Protein AF-A0A951H4P3-F1 (afdb_monomer_lite)

pLDDT: mean 78.56, std 19.92, range [31.28, 95.31]

Foldseek 3Di:
DCQLVVQVVCVVCVPQDADEAEAEDQDDPVNVVVVCVVNVHDHHYDYPNPCPVVVVVVAEPPKDWDADPVRATPDIDGDDDPVCSVVVSVSVVVVSPPDDDDDRDPDDDDPPPPPDDDDDDDDDD

Secondary structure (DSSP, 8-state):
--HHHHHHHHHHHTTT----EEE-TT--HHHHHHHHHHHT--S-EEE-TTSHHHHHHT--SSEEEEE-TTS-EEEEEES--TTTHHHHHHHHHHHHS--S-PPPPPPPS-------PPP------

Radius of gyration: 17.95 Å; chains: 1; bounding box: 38×66×29 Å

Structure (mmCIF, N/CA/C/O backbone):
data_AF-A0A951H4P3-F1
#
_entry.id   AF-A0A951H4P3-F1
#
loop_
_atom_site.group_PDB
_atom_site.id
_atom_site.type_symbol
_atom_site.label_atom_id
_atom_site.label_alt_id
_atom_site.label_comp_id
_atom_site.label_asym_id
_atom_site.label_entity_id
_atom_site.label_seq_id
_atom_site.pdbx_PDB_ins_code
_atom_site.Cartn_x
_atom_site.Cartn_y
_atom_site.Cartn_z
_atom_site.occupancy
_atom_site.B_iso_or_equiv
_atom_site.auth_seq_id
_atom_site.auth_comp_id
_atom_site.auth_asym_id
_atom_site.auth_atom_id
_atom_site.pdbx_PDB_model_num
ATOM 1 N N . MET A 1 1 ? 2.544 9.403 -9.568 1.00 81.25 1 MET A N 1
ATOM 2 C CA . MET A 1 1 ? 3.002 8.197 -8.846 1.00 81.25 1 MET A CA 1
ATOM 3 C C . MET A 1 1 ? 2.480 8.233 -7.416 1.00 81.25 1 MET A C 1
ATOM 5 O O . MET A 1 1 ? 2.547 9.291 -6.800 1.00 81.25 1 MET A O 1
ATOM 9 N N . GLU A 1 2 ? 1.976 7.112 -6.900 1.00 86.94 2 GLU A N 1
ATOM 10 C CA . GLU A 1 2 ? 1.307 7.026 -5.587 1.00 86.94 2 GLU A CA 1
ATOM 11 C C . GLU A 1 2 ? 2.243 6.799 -4.393 1.00 86.94 2 GLU A C 1
ATOM 13 O O . GLU A 1 2 ? 1.968 7.221 -3.272 1.00 86.94 2 GLU A O 1
ATOM 18 N N . SER A 1 3 ? 3.384 6.157 -4.623 1.00 86.12 3 SER A N 1
ATOM 19 C CA . SER A 1 3 ? 4.227 5.570 -3.577 1.00 86.12 3 SER A CA 1
ATOM 20 C C . SER A 1 3 ? 4.711 6.558 -2.499 1.00 86.12 3 SER A C 1
ATOM 22 O O . SER A 1 3 ? 4.699 6.183 -1.323 1.00 86.12 3 SER A O 1
ATOM 24 N N . PRO A 1 4 ? 5.062 7.827 -2.811 1.00 88.00 4 PRO A N 1
ATOM 25 C CA . PRO A 1 4 ? 5.394 8.827 -1.788 1.00 88.00 4 PRO A CA 1
ATOM 26 C C . PRO A 1 4 ? 4.221 9.182 -0.862 1.00 88.00 4 PRO A C 1
ATOM 28 O O . PRO A 1 4 ? 4.423 9.536 0.299 1.00 88.00 4 PRO A O 1
ATOM 31 N N . TYR A 1 5 ? 2.987 9.093 -1.355 1.00 89.31 5 TYR A N 1
ATOM 32 C CA . TYR A 1 5 ? 1.785 9.363 -0.572 1.00 89.31 5 TYR A CA 1
ATOM 33 C C . TYR A 1 5 ? 1.474 8.199 0.373 1.00 89.31 5 TYR A C 1
ATOM 35 O O . TYR A 1 5 ? 1.213 8.414 1.557 1.00 89.31 5 TYR A O 1
ATOM 43 N N . ILE A 1 6 ? 1.620 6.965 -0.118 1.00 88.06 6 ILE A N 1
ATOM 44 C CA . ILE A 1 6 ? 1.524 5.745 0.697 1.00 88.06 6 ILE A CA 1
ATOM 45 C C . ILE A 1 6 ? 2.586 5.752 1.805 1.00 88.06 6 ILE A C 1
ATOM 47 O O . ILE A 1 6 ? 2.289 5.446 2.958 1.00 88.06 6 ILE A O 1
ATOM 51 N N . GLN A 1 7 ? 3.809 6.190 1.496 1.00 90.00 7 GLN A N 1
ATOM 52 C CA . GLN A 1 7 ? 4.885 6.334 2.477 1.00 90.00 7 GLN A CA 1
ATOM 53 C C . GLN A 1 7 ? 4.525 7.304 3.615 1.00 90.00 7 GLN A C 1
ATOM 55 O O . GLN A 1 7 ? 4.807 7.012 4.780 1.00 90.00 7 GLN A O 1
ATOM 60 N N . LYS A 1 8 ? 3.868 8.431 3.306 1.00 87.69 8 LYS A N 1
ATOM 61 C CA . LYS A 1 8 ? 3.368 9.366 4.329 1.00 87.69 8 LYS A CA 1
ATOM 62 C C . LYS A 1 8 ? 2.314 8.705 5.218 1.00 87.69 8 LYS A C 1
ATOM 64 O O . LYS A 1 8 ? 2.413 8.796 6.440 1.00 87.69 8 LYS A O 1
ATOM 69 N N . VAL A 1 9 ? 1.358 7.987 4.624 1.00 86.25 9 VAL A N 1
ATOM 70 C CA . VAL A 1 9 ? 0.326 7.251 5.377 1.00 86.25 9 VAL A CA 1
ATOM 71 C C . VAL A 1 9 ? 0.953 6.197 6.281 1.00 86.25 9 VAL A C 1
ATOM 73 O O . VAL A 1 9 ? 0.597 6.125 7.456 1.00 86.25 9 VAL A O 1
ATOM 76 N N . TYR A 1 10 ? 1.922 5.428 5.779 1.00 87.88 10 TYR A N 1
ATOM 77 C CA . TYR A 1 10 ? 2.652 4.440 6.570 1.00 87.88 10 TYR A CA 1
ATOM 78 C C . TYR A 1 10 ? 3.320 5.078 7.791 1.00 87.88 10 TYR A C 1
ATOM 80 O O . TYR A 1 10 ? 3.138 4.602 8.908 1.00 87.88 10 TYR A O 1
ATOM 88 N N . GLN A 1 11 ? 4.032 6.194 7.604 1.00 87.88 11 GLN A N 1
ATOM 89 C CA . GLN A 1 11 ? 4.691 6.917 8.697 1.00 87.88 11 GLN A CA 1
ATOM 90 C C . GLN A 1 11 ? 3.702 7.438 9.745 1.00 87.88 11 GLN A C 1
ATOM 92 O O . GLN A 1 11 ? 3.966 7.319 10.939 1.00 87.88 11 GLN A O 1
ATOM 97 N N . GLN A 1 12 ? 2.558 7.968 9.312 1.00 85.12 12 GLN A N 1
ATOM 98 C CA . GLN A 1 12 ? 1.513 8.490 10.199 1.00 85.12 12 GLN A CA 1
ATOM 99 C C . GLN A 1 12 ? 0.732 7.382 10.921 1.00 85.12 12 GLN A C 1
ATOM 101 O O . GLN A 1 12 ? 0.160 7.615 11.985 1.00 85.12 12 GLN A O 1
ATOM 106 N N . SER A 1 13 ? 0.715 6.173 10.355 1.00 80.94 13 SER A N 1
ATOM 107 C CA . SER A 1 13 ? -0.121 5.062 10.821 1.00 80.94 13 SER A CA 1
ATOM 108 C C . SER A 1 13 ? 0.649 3.975 11.566 1.00 80.94 13 SER A C 1
ATOM 110 O O . SER A 1 13 ? 0.019 3.004 11.981 1.00 80.94 13 SER A O 1
ATOM 112 N N . LYS A 1 14 ? 1.968 4.129 11.785 1.00 73.38 14 LYS A N 1
ATOM 113 C CA . LYS A 1 14 ? 2.856 3.088 12.352 1.00 73.38 14 LYS A CA 1
ATOM 114 C C . LYS A 1 14 ? 2.334 2.410 13.625 1.00 73.38 14 LYS A C 1
ATOM 116 O O . LYS A 1 14 ? 2.593 1.232 13.826 1.00 73.38 14 LYS A O 1
ATOM 121 N N . ASN A 1 15 ? 1.568 3.124 14.451 1.00 78.44 15 ASN A N 1
ATOM 122 C CA . ASN A 1 15 ? 1.029 2.605 15.716 1.00 78.44 15 ASN A CA 1
ATOM 123 C C . ASN A 1 15 ? -0.465 2.232 15.646 1.00 78.44 15 ASN A C 1
ATOM 125 O O . ASN A 1 15 ? -1.068 1.888 16.660 1.00 78.44 15 ASN A O 1
ATOM 129 N N . ARG A 1 16 ? -1.095 2.353 14.471 1.00 79.50 16 ARG A N 1
ATOM 130 C CA . ARG A 1 16 ? -2.546 2.197 14.272 1.00 79.50 16 ARG A CA 1
ATOM 131 C C . ARG A 1 16 ? -2.911 1.114 13.262 1.00 79.50 16 ARG A C 1
ATOM 133 O O . ARG A 1 16 ? -3.927 0.449 13.457 1.00 79.50 16 ARG A O 1
ATOM 140 N N . ALA A 1 17 ? -2.102 0.922 12.223 1.00 82.62 17 ALA A N 1
ATOM 141 C CA . ALA A 1 17 ? -2.305 -0.114 11.218 1.00 82.62 17 ALA A CA 1
ATOM 142 C C . ALA A 1 17 ? -0.979 -0.605 10.632 1.00 82.62 17 ALA A C 1
ATOM 144 O O . ALA A 1 17 ? -0.006 0.144 10.549 1.00 82.62 17 ALA A O 1
ATOM 145 N N . GLY A 1 18 ? -0.974 -1.861 10.187 1.00 88.44 18 GLY A N 1
ATOM 146 C CA . GLY A 1 18 ? 0.071 -2.376 9.309 1.00 88.44 18 GLY A CA 1
ATOM 147 C C . GLY A 1 18 ? -0.156 -1.921 7.867 1.00 88.44 18 GLY A C 1
ATOM 148 O O . GLY A 1 18 ? -1.294 -1.704 7.454 1.00 88.44 18 GLY A O 1
ATOM 149 N N . LEU A 1 19 ? 0.929 -1.803 7.105 1.00 91.38 19 LEU A N 1
ATOM 150 C CA . LEU A 1 19 ? 0.896 -1.581 5.663 1.00 91.38 19 LEU A CA 1
ATOM 151 C C . LEU A 1 19 ? 1.800 -2.608 4.992 1.00 91.38 19 LEU A C 1
ATOM 153 O O . LEU A 1 19 ? 2.904 -2.844 5.476 1.00 91.38 19 LEU A O 1
ATOM 157 N N . LEU A 1 20 ? 1.331 -3.197 3.895 1.00 93.12 20 LEU A N 1
ATOM 158 C CA . LEU A 1 20 ? 2.083 -4.134 3.070 1.00 93.12 20 LEU A CA 1
ATOM 159 C C . LEU A 1 20 ? 1.825 -3.789 1.603 1.00 93.12 20 LEU A C 1
ATOM 161 O O . LEU A 1 20 ? 0.678 -3.820 1.163 1.00 93.12 20 LEU A O 1
ATOM 165 N N . GLY A 1 21 ? 2.879 -3.451 0.864 1.00 93.69 21 GLY A N 1
ATOM 166 C CA . GLY A 1 21 ? 2.808 -3.361 -0.591 1.00 93.69 21 GLY A CA 1
ATOM 167 C C . GLY A 1 21 ? 2.802 -4.761 -1.201 1.00 93.69 21 GLY A C 1
ATOM 168 O O . GLY A 1 21 ? 3.537 -5.630 -0.732 1.00 93.69 21 GLY A O 1
ATOM 169 N N . ILE A 1 22 ? 1.997 -4.979 -2.237 1.00 94.50 22 ILE A N 1
ATOM 170 C CA . ILE A 1 22 ? 2.018 -6.211 -3.028 1.00 94.50 22 ILE A CA 1
ATOM 171 C C . ILE A 1 22 ? 2.540 -5.851 -4.414 1.00 94.50 22 ILE A C 1
ATOM 173 O O . ILE A 1 22 ? 1.894 -5.104 -5.144 1.00 94.50 22 ILE A O 1
ATOM 177 N N . ALA A 1 23 ? 3.726 -6.350 -4.734 1.00 93.88 23 ALA A N 1
ATOM 178 C CA . ALA A 1 23 ? 4.305 -6.272 -6.063 1.00 93.88 23 ALA A CA 1
ATOM 179 C C . ALA A 1 23 ? 3.728 -7.394 -6.931 1.00 93.88 23 ALA A C 1
ATOM 181 O O . ALA A 1 23 ? 3.577 -8.522 -6.456 1.00 93.88 23 ALA A O 1
ATOM 182 N N . VAL A 1 24 ? 3.384 -7.070 -8.171 1.00 92.19 24 VAL A N 1
ATOM 183 C CA . VAL A 1 24 ? 2.638 -7.923 -9.111 1.00 92.19 24 VAL A CA 1
ATOM 184 C C . VAL A 1 24 ? 3.298 -7.838 -10.490 1.00 92.19 24 VAL A C 1
ATOM 186 O O . VAL A 1 24 ? 4.275 -7.113 -10.658 1.00 92.19 24 VAL A O 1
ATOM 189 N N . ASN A 1 25 ? 2.774 -8.544 -11.489 1.00 88.12 25 ASN A N 1
ATOM 190 C CA . ASN A 1 25 ? 3.221 -8.484 -12.886 1.00 88.12 25 ASN A CA 1
ATOM 191 C C . ASN A 1 25 ? 4.700 -8.867 -13.088 1.00 88.12 25 ASN A C 1
ATOM 193 O O . ASN A 1 25 ? 5.377 -8.337 -13.968 1.00 88.12 25 ASN A O 1
ATOM 197 N N . GLY A 1 26 ? 5.204 -9.804 -12.281 1.00 86.25 26 GLY A N 1
ATOM 198 C CA . GLY A 1 26 ? 6.561 -10.339 -12.425 1.00 86.25 26 GLY A CA 1
ATOM 199 C C . GLY A 1 26 ? 7.687 -9.463 -11.864 1.00 86.25 26 GLY A C 1
ATOM 200 O O . GLY A 1 26 ? 8.847 -9.743 -12.162 1.00 86.25 26 GLY A O 1
ATOM 201 N N . ASP A 1 27 ? 7.372 -8.454 -11.043 1.00 89.12 27 ASP A N 1
ATOM 202 C CA . ASP A 1 27 ? 8.372 -7.639 -10.338 1.00 89.12 27 ASP A CA 1
ATOM 203 C C . ASP A 1 27 ? 9.400 -8.511 -9.593 1.00 89.12 27 ASP A C 1
ATOM 205 O O . ASP A 1 27 ? 9.054 -9.397 -8.800 1.00 89.12 27 ASP A O 1
ATOM 209 N N . THR A 1 28 ? 10.690 -8.235 -9.804 1.00 92.31 28 THR A N 1
ATOM 210 C CA . THR A 1 28 ? 11.773 -8.959 -9.133 1.00 92.31 28 THR A CA 1
ATOM 211 C C . THR A 1 28 ? 12.207 -8.270 -7.841 1.00 92.31 28 THR A C 1
ATOM 213 O O . THR A 1 28 ? 11.996 -7.079 -7.613 1.00 92.31 28 THR A O 1
ATOM 216 N N . VAL A 1 29 ? 12.927 -9.003 -6.986 1.00 92.94 29 VAL A N 1
ATOM 217 C CA . VAL A 1 29 ? 13.557 -8.422 -5.786 1.00 92.94 29 VAL A CA 1
ATOM 218 C C . VAL A 1 29 ? 14.501 -7.265 -6.143 1.00 92.94 29 VAL A C 1
ATOM 220 O O . VAL A 1 29 ? 14.643 -6.333 -5.350 1.00 92.94 29 VAL A O 1
ATOM 223 N N . SER A 1 30 ? 15.154 -7.314 -7.309 1.00 94.44 30 SER A N 1
ATOM 224 C CA . SER A 1 30 ? 16.043 -6.238 -7.75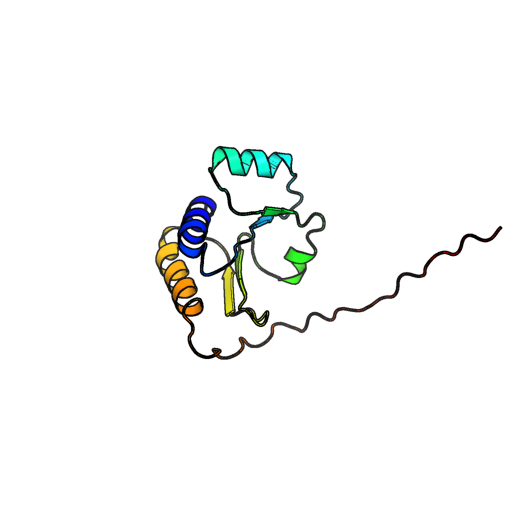5 1.00 94.44 30 SER A CA 1
ATOM 225 C C . SER A 1 30 ? 15.250 -4.972 -8.073 1.00 94.44 30 SER A C 1
ATOM 227 O O . SER A 1 30 ? 15.578 -3.907 -7.547 1.00 94.44 30 SER A O 1
ATOM 229 N N . ASP A 1 31 ? 14.154 -5.104 -8.825 1.00 93.00 31 ASP A N 1
ATOM 230 C CA . ASP A 1 31 ? 13.274 -3.985 -9.188 1.00 93.00 31 ASP A CA 1
ATOM 231 C C . ASP A 1 31 ? 12.720 -3.292 -7.941 1.00 93.00 31 ASP A C 1
ATOM 233 O O . ASP A 1 31 ? 12.740 -2.063 -7.827 1.00 93.00 31 ASP A O 1
ATOM 237 N N . LEU A 1 32 ? 12.308 -4.088 -6.947 1.00 92.62 32 LEU A N 1
ATOM 238 C CA . LEU A 1 32 ? 11.807 -3.569 -5.678 1.00 92.62 32 LEU A CA 1
ATOM 239 C C . LEU A 1 32 ? 12.878 -2.842 -4.867 1.00 92.62 32 LEU A C 1
ATOM 241 O O . LEU A 1 32 ? 12.591 -1.793 -4.289 1.00 92.62 32 LEU A O 1
ATOM 245 N N . LYS A 1 33 ? 14.112 -3.358 -4.825 1.00 93.06 33 LYS A N 1
ATOM 246 C CA . LYS A 1 33 ? 15.225 -2.684 -4.138 1.00 93.06 33 LYS A CA 1
ATOM 247 C C . LYS A 1 33 ? 15.548 -1.347 -4.791 1.00 93.06 33 LYS A C 1
ATOM 249 O O . LYS A 1 33 ? 15.728 -0.352 -4.087 1.00 93.06 33 LYS A O 1
ATOM 254 N N . GLU A 1 34 ? 15.582 -1.300 -6.119 1.00 94.06 34 GLU A N 1
ATOM 255 C CA . GLU A 1 34 ? 15.778 -0.048 -6.846 1.00 94.06 34 GLU A CA 1
ATOM 256 C C . GLU A 1 34 ? 14.643 0.939 -6.588 1.00 94.06 34 GLU A C 1
ATOM 258 O O . GLU A 1 34 ? 14.890 2.108 -6.296 1.00 94.06 34 GLU A O 1
ATOM 263 N N . PHE A 1 35 ? 13.396 0.479 -6.647 1.00 91.88 35 PHE A N 1
ATOM 264 C CA . PHE A 1 35 ? 12.226 1.293 -6.347 1.00 91.88 35 PHE A CA 1
ATOM 265 C C . PHE A 1 35 ? 12.274 1.863 -4.921 1.00 91.88 35 PHE A C 1
ATOM 267 O O . PHE A 1 35 ? 12.105 3.072 -4.732 1.00 91.88 35 PHE A O 1
ATOM 274 N N . GLN A 1 36 ? 12.591 1.032 -3.923 1.00 92.81 36 GLN A N 1
ATOM 275 C CA . GLN A 1 36 ? 12.781 1.464 -2.537 1.00 92.81 36 GLN A CA 1
ATOM 276 C C . GLN A 1 36 ? 13.884 2.523 -2.418 1.00 92.81 36 GLN A C 1
ATOM 278 O O . GLN A 1 36 ? 13.684 3.558 -1.775 1.00 92.81 36 GLN A O 1
ATOM 283 N N . ALA A 1 37 ? 15.021 2.317 -3.086 1.00 92.94 37 ALA A N 1
ATOM 284 C CA . ALA A 1 37 ? 16.150 3.242 -3.060 1.00 92.94 37 ALA A CA 1
ATOM 285 C C . ALA A 1 37 ? 15.849 4.584 -3.751 1.00 92.94 37 ALA A C 1
ATOM 287 O O . ALA A 1 37 ? 16.211 5.641 -3.210 1.00 92.94 37 ALA A O 1
ATOM 288 N N . ARG A 1 38 ? 15.179 4.544 -4.913 1.00 92.44 38 ARG A N 1
ATOM 289 C CA . ARG A 1 38 ? 14.788 5.713 -5.720 1.00 92.44 38 ARG A CA 1
ATOM 290 C C . ARG A 1 38 ? 13.743 6.566 -5.008 1.00 92.44 38 ARG A C 1
ATOM 292 O O . ARG A 1 38 ? 13.894 7.781 -4.939 1.00 92.44 38 ARG A O 1
ATOM 299 N N . HIS A 1 39 ? 12.712 5.940 -4.441 1.00 89.56 39 HIS A N 1
ATOM 300 C CA . HIS A 1 39 ? 11.567 6.650 -3.858 1.00 89.56 39 HIS A CA 1
ATOM 301 C C . HIS A 1 39 ? 11.630 6.802 -2.336 1.00 89.56 39 HIS A C 1
ATOM 303 O O . HIS A 1 39 ? 10.722 7.386 -1.746 1.00 89.56 39 HIS A O 1
ATOM 309 N N . 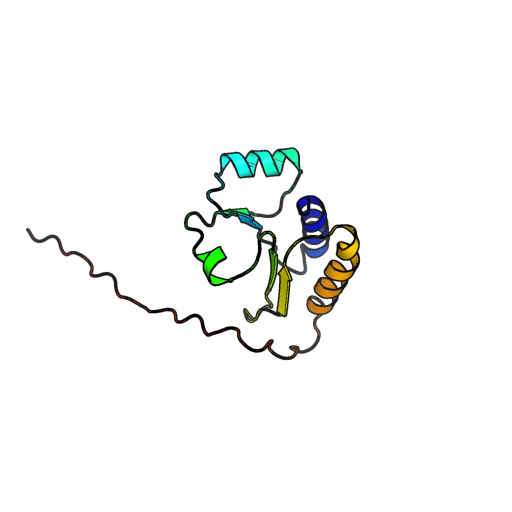LYS A 1 40 ? 12.698 6.298 -1.700 1.00 91.50 40 LYS A N 1
ATOM 310 C CA . LYS A 1 40 ? 12.903 6.323 -0.240 1.00 91.50 40 LYS A CA 1
ATOM 311 C C . LYS A 1 40 ? 11.721 5.722 0.529 1.00 91.50 40 LYS A C 1
ATOM 313 O O . LYS A 1 40 ? 11.369 6.191 1.612 1.00 91.50 40 LYS A O 1
ATOM 318 N N . VAL A 1 41 ? 11.102 4.687 -0.039 1.00 91.38 41 VAL A N 1
ATOM 319 C CA . VAL A 1 41 ? 9.989 3.981 0.597 1.00 91.38 41 VAL A CA 1
ATOM 320 C C . VAL A 1 41 ? 10.513 2.856 1.487 1.00 91.38 41 VAL A C 1
ATOM 322 O O . VAL A 1 41 ? 11.466 2.167 1.133 1.00 91.38 41 VAL A O 1
ATOM 325 N N . ASN A 1 42 ? 9.917 2.699 2.669 1.00 90.44 42 ASN A N 1
ATOM 326 C CA . ASN A 1 42 ? 10.395 1.775 3.706 1.00 90.44 42 ASN A CA 1
ATOM 327 C C . ASN A 1 42 ? 9.287 0.941 4.363 1.00 90.44 42 ASN A C 1
ATOM 329 O O . ASN A 1 42 ? 9.512 0.316 5.402 1.00 90.44 42 ASN A O 1
ATOM 333 N N . TYR A 1 43 ? 8.089 0.941 3.784 1.00 91.62 43 TYR A N 1
ATOM 334 C CA . TYR A 1 43 ? 7.087 -0.061 4.116 1.00 91.62 43 TYR A CA 1
ATOM 335 C C . TYR A 1 43 ? 7.490 -1.427 3.540 1.00 91.62 43 TYR A C 1
ATOM 337 O O . TYR A 1 43 ? 8.180 -1.483 2.515 1.00 91.62 43 TYR A O 1
ATOM 345 N N . PRO A 1 44 ? 7.087 -2.537 4.183 1.00 93.19 44 PRO A N 1
ATOM 346 C CA . PRO A 1 44 ? 7.357 -3.866 3.654 1.00 93.19 44 PRO A CA 1
ATOM 347 C C . PRO A 1 44 ? 6.611 -4.071 2.330 1.00 93.19 44 PRO A C 1
ATOM 349 O O . PRO A 1 44 ? 5.479 -3.612 2.163 1.00 93.19 44 PRO A O 1
ATOM 352 N N . ILE A 1 45 ? 7.254 -4.771 1.397 1.00 94.12 45 ILE A N 1
ATOM 353 C CA . ILE A 1 45 ? 6.689 -5.144 0.098 1.00 94.12 45 ILE A CA 1
ATOM 354 C C . ILE A 1 45 ? 6.857 -6.655 -0.061 1.00 94.12 45 ILE A C 1
ATOM 356 O O . ILE A 1 45 ? 7.956 -7.174 0.138 1.00 94.12 45 ILE A O 1
ATOM 360 N N . ALA A 1 46 ? 5.775 -7.355 -0.388 1.00 94.31 46 ALA A N 1
ATOM 361 C CA . ALA A 1 46 ? 5.784 -8.768 -0.751 1.00 94.31 46 ALA A CA 1
ATOM 362 C C . ALA A 1 46 ? 5.581 -8.917 -2.263 1.00 94.31 46 ALA A C 1
ATOM 364 O O . ALA A 1 46 ? 4.862 -8.126 -2.865 1.00 94.31 46 ALA A O 1
ATOM 365 N N . ILE A 1 47 ? 6.194 -9.937 -2.863 1.00 95.31 47 ILE A N 1
ATOM 366 C CA . ILE A 1 47 ? 6.035 -10.252 -4.288 1.00 95.31 47 ILE A CA 1
ATOM 367 C C . ILE A 1 47 ? 4.955 -11.324 -4.440 1.00 95.31 47 ILE A C 1
ATOM 369 O O . ILE A 1 47 ? 5.091 -12.423 -3.897 1.00 95.31 47 ILE A O 1
ATOM 373 N N . ASP A 1 48 ? 3.908 -11.029 -5.206 1.00 94.12 48 ASP A N 1
ATOM 374 C CA . ASP A 1 48 ? 2.973 -12.026 -5.720 1.00 94.12 48 ASP A CA 1
ATOM 375 C C . ASP A 1 48 ? 3.520 -12.616 -7.023 1.00 94.12 48 ASP A C 1
ATOM 377 O O . ASP A 1 48 ? 3.110 -12.263 -8.122 1.00 94.12 48 ASP A O 1
ATOM 381 N N . ALA A 1 49 ? 4.461 -13.553 -6.901 1.00 90.38 49 ALA A N 1
ATOM 382 C CA . ALA A 1 49 ? 5.193 -14.109 -8.044 1.00 90.38 49 ALA A CA 1
ATOM 383 C C . ALA A 1 49 ? 4.315 -14.848 -9.076 1.00 90.38 49 ALA A C 1
ATOM 385 O O . ALA A 1 49 ? 4.808 -15.256 -10.123 1.00 90.38 49 ALA A O 1
ATOM 386 N N . SER A 1 50 ? 3.042 -15.092 -8.759 1.00 90.81 50 SER A N 1
ATOM 387 C CA . SER A 1 50 ? 2.114 -15.835 -9.614 1.00 90.81 50 SER A CA 1
ATOM 388 C C . SER A 1 50 ? 0.883 -15.033 -10.026 1.00 90.81 50 SER A C 1
ATOM 390 O O . SER A 1 50 ? -0.012 -15.615 -10.639 1.00 90.81 50 SER A O 1
ATOM 392 N N . ASP A 1 51 ? 0.798 -13.764 -9.612 1.00 89.81 51 ASP A N 1
ATOM 393 C CA . ASP A 1 51 ? -0.367 -12.880 -9.763 1.00 89.81 51 ASP A CA 1
ATOM 394 C C . ASP A 1 51 ? -1.694 -13.488 -9.266 1.00 89.81 51 ASP A C 1
ATOM 396 O O . ASP A 1 51 ? -2.794 -13.045 -9.611 1.00 89.81 51 ASP A O 1
ATOM 400 N N . ARG A 1 52 ? -1.620 -14.528 -8.424 1.00 91.56 52 ARG A N 1
ATOM 401 C CA . ARG A 1 52 ? -2.799 -15.235 -7.911 1.00 91.56 52 ARG A CA 1
ATOM 402 C C . ARG A 1 52 ? -3.510 -14.424 -6.850 1.00 91.56 52 ARG A C 1
ATOM 404 O O . ARG A 1 52 ? -4.726 -14.544 -6.732 1.00 91.56 52 ARG A O 1
ATOM 411 N N . LEU A 1 53 ? -2.774 -13.674 -6.030 1.00 89.81 53 LEU A N 1
ATOM 412 C CA . LEU A 1 53 ? -3.377 -12.790 -5.044 1.00 89.81 53 LEU A CA 1
ATOM 413 C C . LEU A 1 53 ? -4.037 -11.622 -5.770 1.00 89.81 53 LEU A C 1
ATOM 415 O O . LEU A 1 53 ? -5.214 -11.371 -5.529 1.00 89.81 53 LEU A O 1
ATOM 419 N N . PHE A 1 54 ? -3.324 -10.984 -6.698 1.00 88.50 54 PHE A N 1
ATOM 420 C CA . PHE A 1 54 ? -3.854 -9.880 -7.496 1.00 88.50 54 PHE A CA 1
ATOM 421 C C . PHE A 1 54 ? -5.124 -10.279 -8.260 1.00 88.50 54 PHE A C 1
ATOM 423 O O . PHE A 1 54 ? -6.183 -9.684 -8.057 1.00 88.50 54 PHE A O 1
ATOM 430 N N . GLY A 1 55 ? -5.074 -11.376 -9.022 1.00 89.31 55 GLY A N 1
ATOM 431 C CA . GLY A 1 55 ? -6.233 -11.889 -9.756 1.00 89.31 55 GLY A CA 1
ATOM 432 C C . GLY A 1 55 ? -7.392 -12.346 -8.862 1.00 89.31 55 GLY A C 1
ATOM 433 O O . GLY A 1 55 ? -8.534 -12.395 -9.305 1.00 89.31 55 GLY A O 1
ATOM 434 N N . ARG A 1 56 ? -7.138 -12.662 -7.586 1.00 90.19 56 ARG A N 1
ATOM 435 C CA . ARG A 1 56 ? -8.188 -13.036 -6.626 1.00 90.19 56 ARG A CA 1
ATOM 436 C C . ARG A 1 56 ? -8.942 -11.830 -6.068 1.00 90.19 56 ARG A C 1
ATOM 438 O O . ARG A 1 56 ? -10.078 -11.996 -5.625 1.00 90.19 56 ARG A O 1
ATOM 445 N N . PHE A 1 57 ? -8.305 -10.662 -6.037 1.00 87.12 57 PHE A N 1
ATOM 446 C CA . PHE A 1 57 ? -8.941 -9.422 -5.604 1.00 87.12 57 PHE A CA 1
ATOM 447 C C . PHE A 1 57 ? -9.793 -8.784 -6.706 1.00 87.12 57 PHE A C 1
ATOM 449 O O . PHE A 1 57 ? -10.741 -8.092 -6.351 1.00 87.12 57 PHE A O 1
ATOM 456 N N . ASP A 1 58 ? -9.507 -9.075 -7.982 1.00 87.50 58 ASP A N 1
ATOM 457 C CA . ASP A 1 58 ? -10.244 -8.552 -9.148 1.00 87.50 58 ASP A CA 1
ATOM 458 C C . ASP A 1 58 ? -10.341 -7.015 -9.121 1.00 87.50 58 ASP A C 1
ATOM 460 O O . ASP A 1 58 ? -11.420 -6.431 -9.164 1.00 87.50 58 ASP A O 1
ATOM 464 N N . VAL A 1 59 ? -9.181 -6.369 -8.952 1.00 88.81 59 VAL A N 1
ATOM 465 C CA . VAL A 1 59 ? -9.027 -4.911 -8.838 1.00 88.81 59 VAL A CA 1
ATOM 466 C C . VAL A 1 59 ? -8.096 -4.372 -9.923 1.00 88.81 59 VAL A C 1
ATOM 468 O O . VAL A 1 59 ? -7.226 -5.088 -10.423 1.00 88.81 59 VAL A O 1
ATOM 471 N N . ALA A 1 60 ? -8.228 -3.092 -10.258 1.00 90.00 60 ALA A N 1
ATOM 472 C CA . ALA A 1 60 ? -7.327 -2.402 -11.172 1.00 90.00 60 ALA A CA 1
ATOM 473 C C . ALA A 1 60 ? -5.915 -2.219 -10.583 1.00 90.00 60 ALA A C 1
ATOM 475 O O . ALA A 1 60 ? -5.696 -2.287 -9.372 1.00 90.00 60 ALA A O 1
ATOM 476 N N . PHE A 1 61 ? -4.937 -1.932 -11.441 1.00 88.44 61 PHE A N 1
ATOM 477 C CA . PHE A 1 61 ? -3.595 -1.540 -11.011 1.00 88.44 61 PHE A CA 1
ATOM 478 C C . PHE A 1 61 ? -3.373 -0.025 -11.211 1.00 88.44 61 PHE A C 1
ATOM 480 O O . PHE A 1 61 ? -3.600 0.464 -12.321 1.00 88.44 61 PHE A O 1
ATOM 487 N N . PRO A 1 62 ? -2.885 0.723 -10.201 1.00 91.12 62 PRO A N 1
ATOM 488 C CA . PRO A 1 62 ? -2.705 0.310 -8.807 1.00 91.12 62 PRO A CA 1
ATOM 489 C C . PRO A 1 62 ? -4.040 0.247 -8.049 1.00 91.12 62 PRO A C 1
ATOM 491 O O . PRO A 1 62 ? -5.030 0.822 -8.493 1.00 91.12 62 PRO A O 1
ATOM 494 N N . SER A 1 63 ? -4.056 -0.411 -6.888 1.00 91.56 63 SER A N 1
ATOM 495 C CA . SER A 1 63 ? -5.197 -0.399 -5.964 1.00 91.56 63 SER A CA 1
ATOM 496 C C . SER A 1 63 ? -4.749 -0.436 -4.511 1.00 91.56 63 SER A C 1
ATOM 498 O O . SER A 1 63 ? -3.748 -1.063 -4.165 1.00 91.56 63 SER A O 1
ATOM 500 N N . THR A 1 64 ? -5.533 0.191 -3.636 1.00 91.12 64 THR A N 1
ATOM 501 C CA . THR A 1 64 ? -5.352 0.135 -2.183 1.00 91.12 64 THR A CA 1
ATOM 502 C C . THR A 1 64 ? -6.566 -0.505 -1.522 1.00 91.12 64 THR A C 1
ATOM 504 O O . THR A 1 64 ? -7.701 -0.078 -1.724 1.00 91.12 64 THR A O 1
ATOM 507 N N . VAL A 1 65 ? -6.328 -1.502 -0.670 1.00 91.06 65 VAL A N 1
ATOM 508 C CA . VAL A 1 65 ? -7.379 -2.199 0.082 1.00 91.06 65 VAL A CA 1
ATOM 509 C C . VAL A 1 65 ? -7.192 -1.964 1.578 1.00 91.06 65 VAL A C 1
ATOM 511 O O . VAL A 1 65 ? -6.111 -2.201 2.117 1.00 91.06 65 VAL A O 1
ATOM 514 N N . LEU A 1 66 ? -8.257 -1.548 2.271 1.00 90.12 66 LEU A N 1
ATOM 515 C CA . LEU A 1 66 ? -8.285 -1.495 3.734 1.00 90.12 66 LEU A CA 1
ATOM 516 C C . LEU A 1 66 ? -8.998 -2.720 4.297 1.00 90.12 66 LEU A C 1
ATOM 518 O O . LEU A 1 66 ? -10.182 -2.941 4.033 1.00 90.12 66 LEU A O 1
ATOM 522 N N . VAL A 1 67 ? -8.290 -3.461 5.143 1.00 89.75 67 VAL A N 1
ATOM 523 C CA . VAL A 1 67 ? -8.809 -4.632 5.854 1.00 89.75 67 VAL A CA 1
ATOM 524 C C . VAL A 1 67 ? -8.854 -4.327 7.349 1.00 89.75 67 VAL A C 1
ATOM 526 O O . VAL A 1 67 ? -7.888 -3.810 7.910 1.00 89.75 67 VAL A O 1
ATOM 529 N N . ASP A 1 68 ? -9.980 -4.616 8.001 1.00 88.81 68 ASP A N 1
ATOM 530 C CA . ASP A 1 68 ? -10.107 -4.448 9.450 1.00 88.81 68 ASP A CA 1
ATOM 531 C C . ASP A 1 68 ? -9.505 -5.623 10.245 1.00 88.81 68 ASP A C 1
ATOM 533 O O . ASP A 1 68 ? -9.063 -6.632 9.697 1.00 88.81 68 ASP A O 1
ATOM 537 N N . ARG A 1 69 ? -9.526 -5.517 11.580 1.00 87.56 69 ARG A N 1
ATOM 538 C CA . ARG A 1 69 ? -8.991 -6.551 12.487 1.00 87.56 69 ARG A CA 1
ATOM 539 C C . ARG A 1 69 ? -9.716 -7.901 12.414 1.00 87.56 69 ARG A C 1
ATOM 541 O O . ARG A 1 69 ? -9.169 -8.890 12.884 1.00 87.56 69 ARG A O 1
ATOM 548 N N . ASN A 1 70 ? -10.922 -7.951 11.849 1.00 87.69 70 ASN A N 1
ATOM 549 C CA . ASN A 1 70 ? -11.687 -9.184 11.650 1.00 87.69 70 ASN A CA 1
ATOM 550 C C . ASN A 1 70 ? -11.454 -9.786 10.253 1.00 87.69 70 ASN A C 1
ATOM 552 O O . ASN A 1 70 ? -12.144 -10.732 9.875 1.00 87.69 70 ASN A O 1
ATOM 556 N N . GLY A 1 71 ? -10.534 -9.222 9.462 1.00 87.69 71 GLY A N 1
ATOM 557 C CA . GLY A 1 71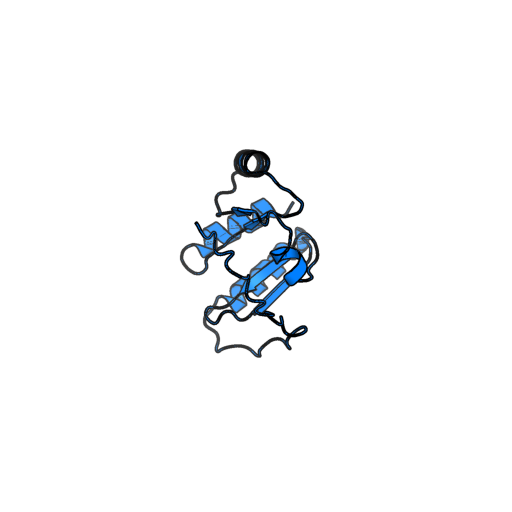 ? -10.276 -9.651 8.090 1.00 87.69 71 GLY A CA 1
ATOM 558 C C . GLY A 1 71 ? -11.335 -9.184 7.089 1.00 87.69 71 GLY A C 1
ATOM 559 O O . GLY A 1 71 ? -11.408 -9.720 5.985 1.00 87.69 71 GLY A O 1
ATOM 560 N N . VAL A 1 72 ? -12.181 -8.211 7.449 1.00 89.88 72 VAL A N 1
ATOM 561 C CA . VAL A 1 72 ? -13.230 -7.693 6.561 1.00 89.88 72 VAL A CA 1
ATOM 562 C C . VAL A 1 72 ? -12.684 -6.520 5.756 1.00 89.88 72 VAL A C 1
ATOM 564 O O . VAL A 1 72 ? -12.180 -5.551 6.324 1.00 89.88 72 VAL A O 1
ATOM 567 N N . ILE A 1 73 ? -12.838 -6.580 4.432 1.00 90.38 73 ILE A N 1
ATOM 568 C CA . ILE A 1 73 ? -12.537 -5.456 3.539 1.00 90.38 73 ILE A CA 1
ATOM 569 C C . ILE A 1 73 ? -13.529 -4.325 3.826 1.00 90.38 73 ILE A C 1
ATOM 571 O O . ILE A 1 73 ? -14.746 -4.501 3.730 1.00 90.38 73 ILE A O 1
ATOM 575 N N . ARG A 1 74 ? -13.003 -3.161 4.206 1.00 90.25 74 ARG A N 1
ATOM 576 C CA . ARG A 1 74 ? -13.783 -1.952 4.508 1.00 90.25 74 ARG A CA 1
ATOM 577 C C . ARG A 1 74 ? -13.753 -0.930 3.388 1.00 90.25 74 ARG A C 1
ATOM 579 O O . ARG A 1 74 ? -14.661 -0.109 3.314 1.00 90.25 74 ARG A O 1
ATOM 586 N N . LEU A 1 75 ? -12.728 -0.983 2.545 1.00 90.00 75 LEU A N 1
ATOM 587 C CA . LEU A 1 75 ? -12.557 -0.074 1.425 1.00 90.00 75 LEU A CA 1
ATOM 588 C C . LEU A 1 75 ? -11.678 -0.719 0.353 1.00 90.00 75 LEU A C 1
ATOM 590 O O . LEU A 1 75 ? -10.699 -1.389 0.684 1.00 90.00 75 LEU A O 1
ATOM 594 N N . VAL A 1 76 ? -12.031 -0.469 -0.903 1.00 91.38 76 VAL A N 1
ATOM 595 C CA . VAL A 1 76 ? -11.199 -0.698 -2.085 1.00 91.38 76 VAL A CA 1
ATOM 596 C C . VAL A 1 76 ? -11.148 0.635 -2.824 1.00 91.38 76 VAL A C 1
ATOM 598 O O . VAL A 1 76 ? -12.196 1.218 -3.097 1.00 91.38 76 VAL A O 1
ATOM 601 N N . GLU A 1 77 ? -9.945 1.138 -3.067 1.00 90.50 77 GLU A N 1
ATOM 602 C CA . GLU A 1 77 ? -9.686 2.322 -3.887 1.00 90.50 77 GLU A CA 1
ATOM 603 C C . GLU A 1 77 ? -8.867 1.880 -5.090 1.00 90.50 77 GLU A C 1
ATOM 605 O O . GLU A 1 77 ? -7.767 1.351 -4.924 1.00 90.50 77 GLU A O 1
ATOM 610 N N . GLU A 1 78 ? -9.420 2.081 -6.278 1.00 91.31 78 GLU A N 1
ATOM 611 C CA . GLU A 1 78 ? -8.811 1.673 -7.538 1.00 91.31 78 GLU A CA 1
ATOM 612 C C . GLU A 1 78 ? -8.228 2.884 -8.262 1.00 91.31 78 GLU A C 1
ATOM 614 O O . GLU A 1 78 ? -8.853 3.942 -8.369 1.00 91.31 78 GLU A O 1
ATOM 619 N N . GLY A 1 79 ? -7.017 2.715 -8.779 1.00 89.38 79 GLY A N 1
ATOM 620 C CA . GLY A 1 79 ? -6.235 3.779 -9.378 1.00 89.38 79 GLY A CA 1
ATOM 621 C C . GLY A 1 79 ? -5.673 4.765 -8.354 1.00 89.38 79 GLY A C 1
ATOM 622 O O .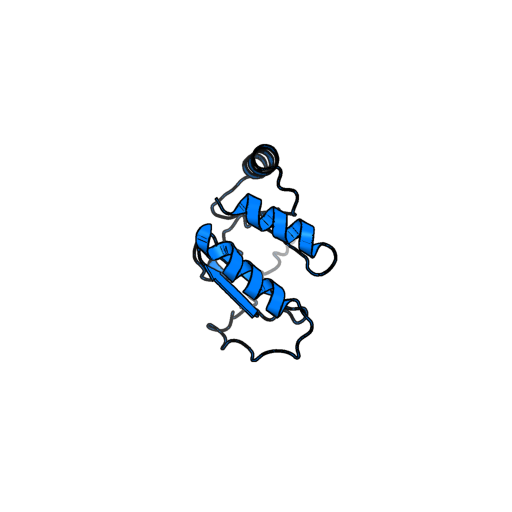 GLY A 1 79 ? -5.834 4.652 -7.139 1.00 89.38 79 GLY A O 1
ATOM 623 N N . PHE A 1 80 ? -4.979 5.775 -8.873 1.00 89.81 80 PHE A N 1
ATOM 624 C CA . PHE A 1 80 ? -4.424 6.842 -8.057 1.00 89.81 80 PHE A CA 1
ATOM 625 C C . PHE A 1 80 ? -4.489 8.179 -8.787 1.00 89.81 80 PHE A C 1
ATOM 627 O O . PHE A 1 80 ? -3.894 8.354 -9.852 1.00 89.81 80 PHE A O 1
ATOM 634 N N . VAL A 1 81 ? -5.141 9.155 -8.155 1.00 90.12 81 VAL A N 1
ATOM 635 C CA . VAL A 1 81 ? -5.173 10.550 -8.604 1.00 90.12 81 VAL A CA 1
ATOM 636 C C . VAL A 1 81 ? -4.646 11.432 -7.478 1.00 90.12 81 VAL A C 1
ATOM 638 O O . VAL A 1 81 ? -5.256 11.545 -6.417 1.00 90.12 81 VAL A O 1
ATOM 641 N N . ALA A 1 82 ? -3.505 12.087 -7.705 1.00 89.44 82 ALA A N 1
ATOM 642 C CA . ALA A 1 82 ? -2.809 12.860 -6.673 1.00 89.44 82 ALA A CA 1
ATOM 643 C C . ALA A 1 82 ? -3.671 13.981 -6.058 1.00 89.44 82 ALA A C 1
ATOM 645 O O . ALA A 1 82 ? -3.580 14.233 -4.858 1.00 89.44 82 ALA A O 1
ATOM 646 N N . GLN A 1 83 ? -4.520 14.626 -6.866 1.00 91.44 83 GLN A N 1
ATOM 647 C CA . GLN A 1 83 ? -5.438 15.683 -6.417 1.00 91.44 83 GLN A CA 1
ATOM 648 C C . GLN A 1 83 ? -6.551 15.155 -5.502 1.00 91.44 83 GLN A C 1
ATOM 650 O O . GLN A 1 83 ? -7.021 15.876 -4.626 1.00 91.44 83 GLN A O 1
ATOM 655 N N . GLU A 1 84 ? -6.941 13.891 -5.667 1.00 89.62 84 GLU A N 1
ATOM 656 C CA . GLU A 1 84 ? -7.999 13.248 -4.883 1.00 89.62 84 GLU A CA 1
ATOM 657 C C . GLU A 1 84 ? -7.455 12.574 -3.616 1.00 89.62 84 GLU A C 1
ATOM 659 O O . GLU A 1 84 ? -8.215 12.271 -2.694 1.00 89.62 84 GLU A O 1
ATOM 664 N N . PHE A 1 85 ? -6.132 12.409 -3.513 1.00 89.19 85 PHE A N 1
ATOM 665 C CA . PHE A 1 85 ? -5.495 11.731 -2.389 1.00 89.19 85 PHE A CA 1
ATOM 666 C C . PHE A 1 85 ? -5.902 12.261 -1.000 1.00 89.19 85 PHE A C 1
ATOM 668 O O . PHE A 1 85 ? -6.114 11.434 -0.115 1.00 89.19 85 PHE A O 1
ATOM 675 N N . PRO A 1 86 ? -6.078 13.578 -0.756 1.00 90.62 86 PRO A N 1
ATOM 676 C CA . PRO A 1 86 ? -6.564 14.056 0.540 1.00 90.62 86 PRO A CA 1
ATOM 677 C C . PRO A 1 86 ? -7.937 13.485 0.924 1.00 90.62 86 PRO A C 1
ATOM 679 O O . PRO A 1 86 ? -8.164 13.155 2.090 1.00 90.62 86 PRO A O 1
ATOM 682 N N . LYS A 1 87 ? -8.844 13.311 -0.048 1.00 89.31 87 LYS A N 1
ATOM 683 C CA . LYS A 1 87 ? -10.162 12.701 0.187 1.00 89.31 87 LYS A CA 1
ATOM 684 C C . LYS A 1 87 ? -10.015 11.216 0.501 1.00 89.31 87 LYS A C 1
ATOM 686 O O . LYS A 1 87 ? -10.583 10.736 1.480 1.00 89.31 87 LYS A O 1
ATOM 691 N N . THR A 1 88 ? -9.202 10.507 -0.276 1.00 86.75 88 THR A N 1
ATOM 692 C CA . THR A 1 88 ? -8.864 9.098 -0.040 1.00 86.75 88 THR A CA 1
ATOM 693 C C . THR A 1 88 ? -8.256 8.891 1.354 1.00 86.75 88 THR A C 1
ATOM 695 O O . THR A 1 88 ? -8.698 8.027 2.112 1.00 86.75 88 THR A O 1
ATOM 698 N N . GLN A 1 89 ? -7.308 9.741 1.755 1.00 85.94 89 GLN A N 1
ATOM 699 C CA . GLN A 1 89 ? -6.688 9.716 3.079 1.00 85.94 89 GLN A CA 1
ATOM 700 C C . GLN A 1 89 ? -7.710 9.947 4.201 1.00 85.94 89 GLN A C 1
ATOM 702 O O . GLN A 1 89 ? -7.669 9.247 5.214 1.00 85.94 89 GLN A O 1
ATOM 707 N N . ALA A 1 90 ? -8.649 10.881 4.024 1.00 88.31 90 ALA A N 1
ATOM 708 C CA . ALA A 1 90 ? -9.717 11.120 4.991 1.00 88.31 90 ALA A CA 1
ATOM 709 C C . ALA A 1 90 ? -10.640 9.898 5.152 1.00 88.31 90 ALA A C 1
ATOM 711 O O . ALA A 1 90 ? -10.994 9.549 6.280 1.00 88.31 90 ALA A O 1
ATOM 712 N N . ARG A 1 91 ? -10.976 9.198 4.055 1.00 86.94 91 ARG A N 1
ATOM 713 C CA . ARG A 1 91 ? -11.757 7.944 4.100 1.00 86.94 91 ARG A CA 1
ATOM 714 C C . ARG A 1 91 ? -11.023 6.852 4.876 1.00 86.94 91 ARG A C 1
ATOM 716 O O . ARG A 1 91 ? -11.628 6.224 5.742 1.00 86.94 91 ARG A O 1
ATOM 723 N N . PHE A 1 92 ? -9.725 6.659 4.624 1.00 84.94 92 PHE A N 1
ATOM 724 C CA . PHE A 1 92 ? -8.912 5.716 5.399 1.00 84.94 92 PHE A CA 1
ATOM 725 C C . PHE A 1 92 ? -8.890 6.085 6.885 1.00 84.94 92 PHE A C 1
ATOM 727 O O . PHE A 1 92 ? -9.186 5.241 7.728 1.00 84.94 92 PHE A O 1
ATOM 734 N N . ALA A 1 93 ? -8.618 7.350 7.214 1.00 84.44 93 ALA A N 1
ATOM 735 C CA . ALA A 1 93 ? -8.566 7.813 8.597 1.00 84.44 93 ALA A CA 1
ATOM 736 C C . ALA A 1 93 ? -9.896 7.590 9.343 1.00 84.44 93 ALA A C 1
ATOM 738 O O . ALA A 1 93 ? -9.881 7.143 10.490 1.00 84.44 93 ALA A O 1
ATOM 739 N N . ALA A 1 94 ? -11.033 7.836 8.684 1.00 85.44 94 ALA A N 1
ATOM 740 C CA . ALA A 1 94 ? -12.365 7.616 9.250 1.00 85.44 94 ALA A CA 1
ATOM 741 C C . ALA A 1 94 ? -12.681 6.134 9.521 1.00 85.44 94 ALA A C 1
ATOM 743 O O . ALA A 1 94 ? -13.463 5.828 10.415 1.00 85.44 94 ALA A O 1
ATOM 744 N N . LEU A 1 95 ? -12.077 5.213 8.766 1.00 83.19 95 LEU A N 1
ATOM 745 C CA . LEU A 1 95 ? -12.229 3.767 8.966 1.00 83.19 95 LEU A CA 1
ATOM 746 C C . LEU A 1 95 ? -11.209 3.190 9.965 1.00 83.19 95 LEU A C 1
ATOM 748 O O . LEU A 1 95 ? -11.383 2.069 10.441 1.00 83.19 95 LEU A O 1
ATOM 752 N N . MET A 1 96 ? -10.147 3.938 10.277 1.00 75.75 96 MET A N 1
ATOM 753 C CA . MET A 1 96 ? -9.106 3.566 11.245 1.00 75.75 96 MET A CA 1
ATOM 754 C C . MET A 1 96 ? -9.410 4.033 12.672 1.00 75.75 96 MET A C 1
ATOM 756 O O . MET A 1 96 ? -8.808 3.530 13.625 1.00 75.75 96 MET A O 1
ATOM 760 N N . THR A 1 97 ? -10.313 4.996 12.854 1.00 69.81 97 THR A N 1
ATOM 761 C CA . THR A 1 97 ? -10.853 5.309 14.178 1.00 69.81 97 THR A CA 1
ATOM 762 C C . THR A 1 97 ? -11.780 4.172 14.618 1.00 69.81 97 THR A C 1
ATOM 764 O O . THR A 1 97 ? -12.492 3.606 13.790 1.00 69.81 97 THR A O 1
ATOM 767 N N . PRO A 1 98 ? -11.773 3.779 15.907 1.00 57.19 98 PRO A N 1
ATOM 768 C CA . PRO A 1 98 ? -12.647 2.727 16.407 1.00 57.19 98 PRO A CA 1
ATOM 769 C C . PRO A 1 98 ? -14.099 3.223 16.425 1.00 57.19 98 PRO A C 1
ATOM 771 O O . PRO A 1 98 ? -14.642 3.596 17.458 1.00 57.19 98 PRO A O 1
ATOM 774 N N . ALA A 1 99 ? -14.736 3.235 15.261 1.00 47.06 99 ALA A N 1
ATOM 775 C CA . ALA A 1 99 ? -16.172 3.319 15.120 1.00 47.06 99 ALA A CA 1
ATOM 776 C C . ALA A 1 99 ? -16.698 1.888 14.971 1.00 47.06 99 ALA A C 1
ATOM 778 O O . ALA A 1 99 ? -16.216 1.122 14.135 1.00 47.06 99 ALA A O 1
ATOM 779 N N . LYS A 1 100 ? -17.654 1.527 15.840 1.00 44.81 100 LYS A N 1
ATOM 780 C CA . LYS A 1 100 ? -18.527 0.342 15.766 1.00 44.81 100 LYS A CA 1
ATOM 781 C C . LYS A 1 100 ? -18.584 -0.225 14.347 1.00 44.81 100 LYS A C 1
ATOM 783 O O . LYS A 1 100 ? -18.993 0.495 13.442 1.00 44.81 100 LYS A O 1
ATOM 788 N N . ALA A 1 101 ? -18.189 -1.495 14.203 1.00 47.16 101 ALA A N 1
ATOM 789 C CA . ALA A 1 101 ? -18.241 -2.293 12.980 1.00 47.16 101 ALA A CA 1
ATOM 790 C C . ALA A 1 101 ? -19.280 -1.761 11.978 1.00 47.16 101 ALA A C 1
ATOM 792 O O . ALA A 1 101 ? -20.476 -2.011 12.126 1.00 47.16 101 ALA A O 1
ATOM 793 N N . GLY A 1 102 ? -18.814 -1.000 10.983 1.00 47.56 102 GLY A N 1
ATOM 794 C CA . GLY A 1 102 ? -19.679 -0.487 9.927 1.00 47.56 102 GLY A CA 1
ATOM 795 C C . GLY A 1 102 ? -20.342 -1.638 9.159 1.00 47.56 102 GLY A C 1
ATOM 796 O O . GLY A 1 102 ? -19.912 -2.795 9.286 1.00 47.56 102 GLY A O 1
ATOM 797 N N . PRO A 1 103 ? -21.375 -1.361 8.349 1.00 45.16 103 PRO A N 1
ATOM 798 C CA . PRO A 1 103 ? -22.043 -2.390 7.566 1.00 45.16 103 PRO A CA 1
ATOM 799 C C . PRO A 1 103 ? -21.015 -3.156 6.729 1.00 45.16 103 PRO A C 1
ATOM 801 O O . PRO A 1 103 ? -20.116 -2.561 6.133 1.00 45.16 103 PRO A O 1
ATOM 804 N N . LYS A 1 104 ? -21.111 -4.489 6.718 1.00 48.44 104 LYS A N 1
ATOM 805 C CA . LYS A 1 104 ? -20.320 -5.321 5.806 1.00 48.44 104 LYS A CA 1
ATOM 806 C C . LYS A 1 104 ? -20.633 -4.851 4.383 1.00 48.44 104 LYS A C 1
ATOM 808 O O . LYS A 1 104 ? -21.802 -4.865 3.994 1.00 48.44 104 LYS A O 1
ATOM 813 N N . LEU A 1 105 ? -19.617 -4.437 3.624 1.00 47.66 105 LEU A N 1
ATOM 814 C CA . LEU A 1 105 ? -19.767 -4.273 2.179 1.00 47.66 105 LEU A CA 1
ATOM 815 C C . LEU A 1 105 ? -20.289 -5.604 1.624 1.00 47.66 105 LEU A C 1
ATOM 817 O O . LEU A 1 105 ? -19.827 -6.675 2.032 1.00 47.66 105 LEU A O 1
ATOM 821 N N . LYS A 1 106 ? -21.323 -5.541 0.776 1.00 38.16 106 LYS A N 1
ATOM 822 C CA . LYS A 1 106 ? -21.922 -6.736 0.174 1.00 38.16 106 LYS A CA 1
ATOM 823 C C . LYS A 1 106 ? -20.811 -7.507 -0.532 1.00 38.16 106 LYS A C 1
ATOM 825 O O . LYS A 1 106 ? -20.082 -6.938 -1.334 1.00 38.16 106 LYS A O 1
ATOM 830 N N . ALA A 1 107 ? -20.672 -8.777 -0.168 1.00 38.44 107 ALA A N 1
ATOM 831 C CA . ALA A 1 107 ? -19.641 -9.649 -0.697 1.00 38.44 107 ALA A CA 1
ATOM 832 C C . ALA A 1 107 ? -19.705 -9.687 -2.232 1.00 38.44 107 ALA A C 1
ATOM 834 O O . ALA A 1 107 ? -20.698 -10.156 -2.790 1.00 38.44 107 ALA A O 1
ATOM 835 N N . SER A 1 108 ? -18.628 -9.260 -2.891 1.00 40.56 108 SER A N 1
ATOM 836 C CA . SER A 1 108 ? -18.271 -9.773 -4.215 1.00 40.56 108 SER A CA 1
ATOM 837 C C . SER A 1 108 ? -18.056 -11.296 -4.113 1.00 40.56 108 SER A C 1
ATOM 839 O O . SER A 1 108 ? -17.795 -11.806 -3.013 1.00 40.56 108 SER A O 1
ATOM 841 N N . PRO A 1 109 ? -18.266 -12.060 -5.199 1.00 38.22 109 PRO A N 1
ATOM 842 C CA . PRO A 1 109 ? -18.611 -13.476 -5.129 1.00 38.22 109 PRO A CA 1
ATOM 843 C C . PRO A 1 109 ? -17.595 -14.288 -4.323 1.00 38.22 109 PRO A C 1
ATOM 845 O O . PRO A 1 109 ? -16.389 -14.192 -4.528 1.00 38.22 109 PRO A O 1
ATOM 848 N N . LYS A 1 110 ? -18.114 -15.096 -3.387 1.00 36.38 110 LYS A N 1
ATOM 849 C CA . LYS A 1 110 ? -17.365 -15.954 -2.458 1.00 36.38 110 LYS A CA 1
ATOM 850 C C . LYS A 1 110 ? -16.143 -16.587 -3.127 1.00 36.38 110 LYS A C 1
ATOM 852 O O . LYS A 1 110 ? -16.298 -17.434 -4.007 1.00 36.38 110 LYS A O 1
ATOM 857 N N . LEU A 1 111 ? -14.954 -16.277 -2.607 1.00 39.59 111 LEU A N 1
ATOM 858 C CA . LEU A 1 111 ? -13.753 -17.068 -2.852 1.00 39.59 111 LEU A CA 1
ATOM 859 C C . LEU A 1 111 ? -14.009 -18.504 -2.390 1.00 39.59 111 LEU A C 1
ATOM 861 O O . LEU A 1 111 ? -13.878 -18.824 -1.207 1.00 39.59 111 LEU A O 1
ATOM 865 N N . LYS A 1 112 ? -14.382 -19.384 -3.318 1.00 31.28 112 LYS A N 1
ATOM 866 C CA . LYS A 1 112 ? -14.381 -20.820 -3.069 1.00 31.28 112 LYS A CA 1
ATOM 867 C C . LYS A 1 112 ? -12.926 -21.271 -3.011 1.00 31.28 112 LYS A C 1
ATOM 869 O O . LYS A 1 112 ? -12.302 -21.513 -4.038 1.00 31.28 112 LYS A O 1
ATOM 874 N N . VAL A 1 113 ? -12.379 -21.381 -1.803 1.00 38.88 113 VAL A N 1
ATOM 875 C CA . VAL A 1 113 ? -11.152 -22.152 -1.581 1.00 38.88 113 VAL A CA 1
ATOM 876 C C . VAL A 1 113 ? -11.519 -23.614 -1.815 1.00 38.88 113 VAL A C 1
ATOM 878 O O . VAL A 1 113 ? -12.029 -24.291 -0.929 1.00 38.88 113 VAL A O 1
ATOM 881 N N . SER A 1 114 ? -11.342 -24.077 -3.051 1.00 38.12 114 SER A N 1
ATOM 882 C CA . SER A 1 114 ? -11.422 -25.497 -3.367 1.00 38.12 114 SER A CA 1
ATOM 883 C C . SER A 1 114 ? -10.156 -26.155 -2.833 1.00 38.12 114 SER A C 1
ATOM 885 O O . SER A 1 114 ? -9.077 -26.024 -3.410 1.00 38.12 114 SER A O 1
ATOM 887 N N . SER A 1 115 ? -10.275 -26.823 -1.690 1.00 39.06 115 SER A N 1
ATOM 888 C CA . SER A 1 115 ? -9.266 -27.739 -1.177 1.00 39.06 115 SER A CA 1
ATOM 889 C C . SER A 1 115 ? -9.188 -28.949 -2.111 1.00 39.06 115 SER A C 1
ATOM 891 O O . SER A 1 115 ? -9.878 -29.946 -1.904 1.00 39.06 115 SER A O 1
ATOM 893 N N . LYS A 1 116 ? -8.369 -28.866 -3.165 1.00 40.88 116 LYS A N 1
ATOM 894 C CA . LYS A 1 116 ? -7.916 -30.056 -3.889 1.00 40.88 116 LYS A CA 1
ATOM 895 C C . LYS A 1 116 ? -6.636 -30.560 -3.237 1.00 40.88 116 LYS A C 1
ATOM 897 O O . LYS A 1 116 ? -5.570 -29.965 -3.358 1.00 40.88 116 LYS A O 1
ATOM 902 N N . THR A 1 117 ? -6.803 -31.657 -2.516 1.00 37.62 117 THR A N 1
ATOM 903 C CA . THR A 1 117 ? -5.783 -32.537 -1.957 1.00 37.62 117 THR A CA 1
ATOM 904 C C . THR A 1 117 ? -4.735 -32.867 -3.021 1.00 37.62 117 THR A C 1
ATOM 906 O O . THR A 1 117 ? -5.063 -33.441 -4.058 1.00 37.62 117 THR A O 1
ATOM 909 N N . VAL A 1 118 ? -3.475 -32.508 -2.778 1.00 42.09 118 VAL A N 1
ATOM 910 C CA . VAL A 1 118 ? -2.340 -32.985 -3.581 1.00 42.09 118 VAL A CA 1
ATOM 911 C C . VAL A 1 118 ? -2.048 -34.425 -3.142 1.00 42.09 118 VAL A C 1
ATOM 913 O O . VAL A 1 118 ? -1.831 -34.643 -1.946 1.00 42.09 118 VAL A O 1
ATOM 916 N N . PRO A 1 119 ? -2.049 -35.431 -4.036 1.00 39.72 119 PRO A N 1
ATOM 917 C CA . PRO A 1 119 ? -1.679 -36.781 -3.648 1.00 39.72 119 PRO A CA 1
ATOM 918 C C . PRO A 1 119 ? -0.173 -36.826 -3.375 1.00 39.72 119 PRO A C 1
ATOM 920 O O . PRO A 1 119 ? 0.654 -36.464 -4.211 1.00 39.72 119 PRO A O 1
ATOM 923 N N . ARG A 1 120 ? 0.182 -37.272 -2.171 1.00 41.56 120 ARG A N 1
ATOM 924 C CA . ARG A 1 120 ? 1.560 -37.524 -1.751 1.00 41.56 120 ARG A CA 1
ATOM 925 C C . ARG A 1 120 ? 2.062 -38.761 -2.504 1.00 41.56 120 ARG A C 1
ATOM 927 O O . ARG A 1 120 ? 1.649 -39.876 -2.191 1.00 41.56 120 ARG A O 1
ATOM 934 N N . ALA A 1 121 ? 2.919 -38.567 -3.505 1.00 43.22 121 ALA A N 1
ATOM 935 C CA . ALA A 1 121 ? 3.580 -39.669 -4.194 1.00 43.22 121 ALA A CA 1
ATOM 936 C C . ALA A 1 121 ? 4.453 -40.445 -3.194 1.00 43.22 121 ALA A C 1
ATOM 938 O O . ALA A 1 121 ? 5.333 -39.890 -2.536 1.00 43.22 121 ALA A O 1
ATOM 939 N N . ARG A 1 122 ? 4.150 -41.735 -3.045 1.00 41.19 122 ARG A N 1
ATOM 940 C CA . ARG A 1 122 ? 4.872 -42.696 -2.211 1.00 41.19 122 ARG A CA 1
ATOM 941 C C . ARG A 1 122 ? 5.890 -43.378 -3.126 1.00 41.19 122 ARG A C 1
ATOM 943 O O . ARG A 1 122 ? 5.493 -44.195 -3.949 1.00 41.19 122 ARG A O 1
ATOM 950 N N . ALA A 1 123 ? 7.173 -43.043 -3.006 1.00 42.38 123 ALA A N 1
ATOM 951 C CA . ALA A 1 123 ? 8.226 -43.875 -3.583 1.00 42.38 123 ALA A CA 1
ATOM 952 C C . ALA A 1 123 ? 8.305 -45.167 -2.751 1.00 42.38 123 ALA A C 1
ATOM 954 O O . ALA A 1 123 ? 8.465 -45.114 -1.529 1.00 42.38 123 ALA A O 1
ATOM 955 N N . LYS A 1 124 ? 8.084 -46.313 -3.396 1.00 48.81 124 LYS A N 1
ATOM 956 C CA . LYS A 1 124 ? 8.300 -47.649 -2.838 1.00 48.81 124 LYS A CA 1
ATOM 957 C C . LYS A 1 124 ? 9.566 -48.227 -3.476 1.00 48.81 124 LYS A C 1
ATOM 959 O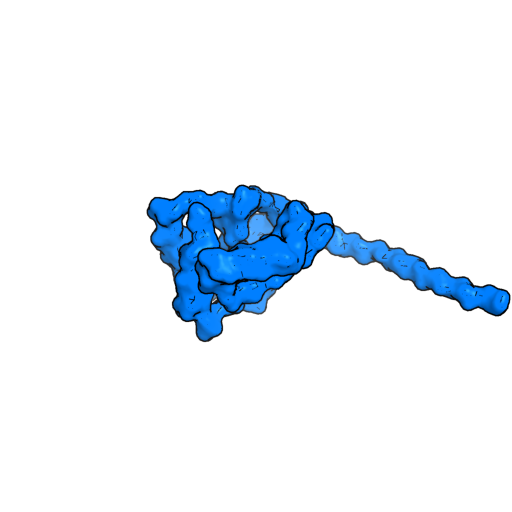 O . LYS A 1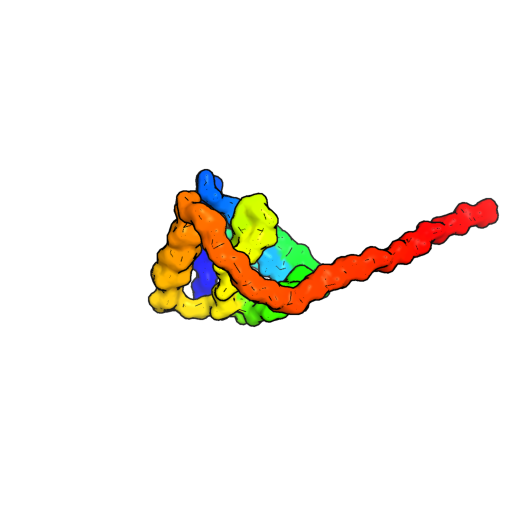 124 ? 9.637 -48.205 -4.697 1.00 48.81 124 LYS A O 1
ATOM 964 N N . HIS A 1 125 ? 10.430 -48.734 -2.591 1.00 47.72 125 HIS A N 1
ATOM 965 C CA . HIS A 1 125 ? 11.463 -49.776 -2.715 1.00 47.72 125 HIS A CA 1
ATOM 966 C C . HIS A 1 125 ? 12.453 -49.711 -3.877 1.00 47.72 125 HIS A C 1
ATOM 968 O O . HIS A 1 125 ? 12.043 -49.949 -5.029 1.00 47.72 125 HIS A O 1
#

Sequence (125 aa):
MESPYIQKVYQQSKNRAGLLGIAVNGDTVSDLKEFQARHKVNYPIAIDASDRLFGRFDVAFPSTVLVDRNGVIRLVEEGFVAQEFPKTQARFAALMTPAKAGPKLKASPKLKVSSKTVPRARAKH